Protein AF-A0A2V5IGQ5-F1 (afdb_monomer)

Radius of gyration: 16.19 Å; Cα contacts (8 Å, |Δi|>4): 217; chains: 1; bounding box: 36×34×42 Å

Secondary structure (DSSP, 8-state):
-----HHHHTTSEEEEEEEEEESS--HHHHHHHHH---SPPP---TTS-GGG-SEEEEEEEEE-SS-EEETTEEEEEEEEEEEESSHHHHGGGGSEEETTTTEEHHHHHHHHHHHHT-SEEEEEEEE--PPPP-

Solvent-accessible surface area (backbone atoms only — not comparable to full-atom values): 7919 Å² total; per-residue (Å²): 130,89,73,80,62,72,77,50,44,68,66,22,34,31,36,36,36,44,35,34,29,53,60,82,66,52,73,66,38,51,51,54,54,66,73,54,62,68,84,74,70,83,83,72,56,94,90,52,62,74,86,75,42,41,45,77,50,78,46,44,81,46,66,54,93,59,72,45,81,51,97,88,38,61,20,28,47,31,40,36,39,38,32,14,50,34,73,76,38,48,54,59,44,68,42,71,66,39,86,89,7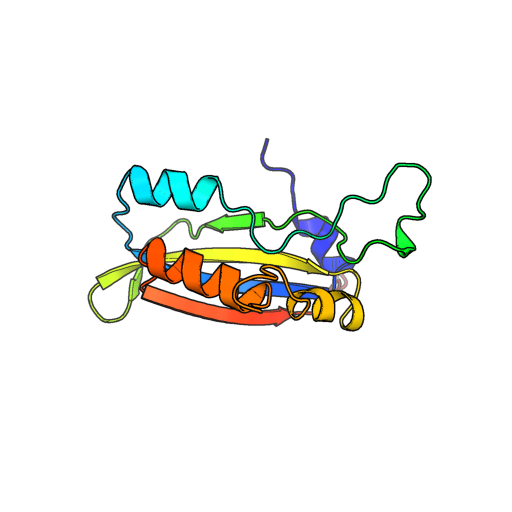9,64,34,24,37,54,53,55,50,48,52,53,38,52,76,54,50,43,77,46,71,50,76,50,78,47,77,54,74,87,76,82,85,129

Nearest PDB structures (foldseek):
  4fni-assembly1_B  TM=5.532E-01  e=3.830E-02  Staphylococcus aureus subsp. aureus N315
  2rfk-assembly1_A  TM=3.245E-01  e=6.097E-01  Pyrococcus furiosus
  7v9a-assembly1_C  TM=3.784E-01  e=2.086E+00  Homo sapiens
  8ab7-assembly1_B  TM=3.657E-01  e=7.137E+00  Yarrowia lipolytica
  5hxk-assembly2_C  TM=2.817E-01  e=5.248E+00  Thermus thermophilus HB8

Structure (mmCIF, N/CA/C/O backbone):
data_AF-A0A2V5IGQ5-F1
#
_entry.id   AF-A0A2V5IGQ5-F1
#
loop_
_atom_site.group_PDB
_atom_site.id
_atom_site.type_symbol
_atom_site.label_atom_id
_atom_site.label_alt_id
_atom_site.label_comp_id
_atom_site.label_asym_id
_atom_site.label_entity_id
_atom_site.label_seq_id
_atom_site.pdbx_PDB_ins_code
_atom_site.Cartn_x
_atom_site.Cartn_y
_atom_site.Cartn_z
_atom_site.occupancy
_atom_site.B_iso_or_equiv
_atom_site.auth_seq_id
_atom_site.auth_comp_id
_atom_site.auth_asym_id
_atom_site.auth_atom_id
_atom_site.pdbx_PDB_model_num
ATOM 1 N N . MET A 1 1 ? -13.289 10.252 -12.047 1.00 41.09 1 MET A N 1
ATOM 2 C CA . MET A 1 1 ? -13.456 9.013 -12.831 1.00 41.09 1 MET A CA 1
ATOM 3 C C . MET A 1 1 ? -12.468 8.014 -12.269 1.00 41.09 1 MET A C 1
ATOM 5 O O . MET A 1 1 ? -11.282 8.313 -12.313 1.00 41.09 1 MET A O 1
ATOM 9 N N . GLU A 1 2 ? -12.933 6.916 -11.672 1.00 54.72 2 GLU A N 1
ATOM 10 C CA . GLU A 1 2 ? -12.046 5.798 -11.325 1.00 54.72 2 GLU A CA 1
ATOM 11 C C . GLU A 1 2 ? -11.496 5.230 -12.631 1.00 54.72 2 GLU A C 1
ATOM 13 O O . GLU A 1 2 ? -12.221 4.671 -13.454 1.00 54.72 2 GLU A O 1
ATOM 18 N N . GLU A 1 3 ? -10.219 5.481 -12.881 1.00 64.62 3 GLU A N 1
ATOM 19 C CA . GLU A 1 3 ? -9.538 4.939 -14.041 1.00 64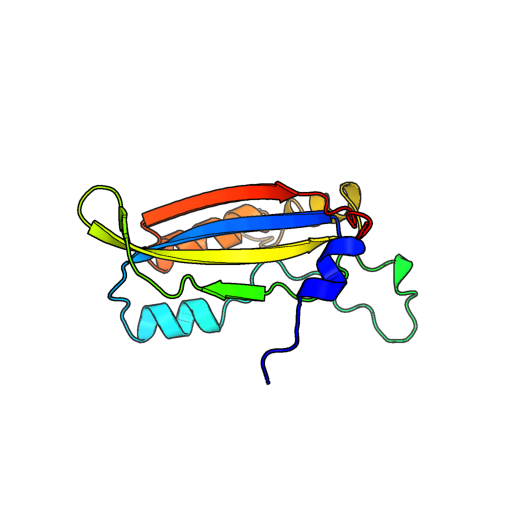.62 3 GLU A CA 1
ATOM 20 C C . GLU A 1 3 ? -9.363 3.436 -13.814 1.00 64.62 3 GLU A C 1
ATOM 22 O O . GLU A 1 3 ? -8.770 3.013 -12.823 1.00 64.62 3 GLU A O 1
ATOM 27 N N . ASN A 1 4 ? -9.921 2.620 -14.709 1.00 76.69 4 ASN A N 1
ATOM 28 C CA . ASN A 1 4 ? -9.866 1.168 -14.594 1.00 76.69 4 ASN A CA 1
ATOM 29 C C . ASN A 1 4 ? -8.399 0.699 -14.563 1.00 76.69 4 ASN A C 1
ATOM 31 O O . ASN A 1 4 ? -7.713 0.718 -15.585 1.00 76.69 4 ASN A O 1
ATOM 35 N N . TRP A 1 5 ? -7.926 0.275 -13.390 1.00 77.69 5 TRP A N 1
ATOM 36 C CA . TRP A 1 5 ? -6.549 -0.164 -13.149 1.00 77.69 5 TRP A CA 1
ATOM 37 C C . TRP A 1 5 ? -6.288 -1.604 -13.628 1.00 77.69 5 TRP A C 1
ATOM 39 O O . TRP A 1 5 ? -5.139 -2.007 -13.823 1.00 77.69 5 TRP A O 1
ATOM 49 N N . PHE A 1 6 ? -7.343 -2.380 -13.889 1.00 80.19 6 PHE A N 1
ATOM 50 C CA . PHE A 1 6 ? -7.262 -3.791 -14.273 1.00 80.19 6 PHE A CA 1
ATOM 51 C C . PHE A 1 6 ? -6.379 -4.081 -15.509 1.00 80.19 6 PHE A C 1
ATOM 53 O O . PHE A 1 6 ? -5.664 -5.086 -15.511 1.00 80.19 6 PHE A O 1
ATOM 60 N N . PRO A 1 7 ? -6.332 -3.236 -16.564 1.00 84.06 7 PRO A N 1
ATOM 61 C CA . PRO A 1 7 ? -5.444 -3.448 -17.708 1.00 84.06 7 PRO A CA 1
ATOM 62 C C . PRO A 1 7 ? -3.949 -3.473 -17.349 1.00 84.06 7 PRO A C 1
ATOM 64 O O . PRO A 1 7 ? -3.169 -4.115 -18.060 1.00 84.06 7 PRO A O 1
ATOM 67 N N . TYR A 1 8 ? -3.542 -2.818 -16.255 1.00 84.69 8 TYR A N 1
ATOM 68 C CA . TYR A 1 8 ? -2.142 -2.736 -15.825 1.00 84.69 8 TYR A CA 1
ATOM 69 C C . TYR A 1 8 ? -1.652 -4.015 -15.148 1.00 84.69 8 TYR A C 1
ATOM 71 O O . TYR A 1 8 ? -0.450 -4.288 -15.179 1.00 84.69 8 TYR A O 1
ATOM 79 N N . LEU A 1 9 ? -2.563 -4.842 -14.623 1.00 86.38 9 LEU A N 1
ATOM 80 C CA . LEU A 1 9 ? -2.234 -6.117 -13.980 1.00 86.38 9 LEU A CA 1
ATOM 81 C C . LEU A 1 9 ? -1.397 -7.028 -14.881 1.00 86.38 9 LEU A C 1
ATOM 83 O O . LEU A 1 9 ? -0.419 -7.618 -14.441 1.00 86.38 9 LEU A O 1
ATOM 87 N N . LYS A 1 10 ? -1.734 -7.097 -16.174 1.00 84.56 10 LYS A N 1
ATOM 88 C CA . LYS A 1 10 ? -1.054 -7.974 -17.147 1.00 84.56 10 LYS A CA 1
ATOM 89 C C . LYS A 1 10 ? 0.368 -7.539 -17.493 1.00 84.56 10 LYS A C 1
ATOM 91 O O . LYS A 1 10 ? 1.103 -8.304 -18.107 1.00 84.56 10 LYS A O 1
ATOM 96 N N . ARG A 1 11 ? 0.715 -6.284 -17.214 1.00 84.94 11 ARG A N 1
ATOM 97 C CA . ARG A 1 11 ? 1.977 -5.659 -17.636 1.00 84.94 11 ARG A CA 1
ATOM 98 C C . ARG A 1 11 ? 2.887 -5.326 -16.459 1.00 84.94 11 ARG A C 1
ATOM 100 O O . ARG A 1 11 ? 3.918 -4.701 -16.675 1.00 84.94 11 ARG A O 1
ATOM 107 N N . SER A 1 12 ? 2.487 -5.702 -15.247 1.00 89.75 12 SER A N 1
ATOM 108 C CA . SER A 1 12 ? 3.150 -5.278 -14.021 1.00 89.75 12 SER A CA 1
ATOM 109 C C . SER A 1 12 ? 3.444 -6.476 -13.132 1.00 89.75 12 SER A C 1
ATOM 111 O O . SER A 1 12 ? 2.663 -7.425 -13.054 1.00 89.75 12 SER A O 1
ATOM 113 N N . PHE A 1 13 ? 4.563 -6.401 -12.428 1.00 93.69 13 PHE A N 1
ATOM 114 C CA . PHE A 1 13 ? 4.793 -7.176 -11.224 1.00 93.69 13 PHE A CA 1
ATOM 115 C C . PHE A 1 13 ? 4.113 -6.434 -10.073 1.00 93.69 13 PHE A C 1
ATOM 117 O O . PHE A 1 13 ? 4.535 -5.342 -9.695 1.00 93.69 13 PHE A O 1
ATOM 124 N N . VAL A 1 14 ? 2.989 -6.963 -9.598 1.00 94.12 14 VAL A N 1
ATOM 125 C CA . VAL A 1 14 ? 2.112 -6.227 -8.685 1.00 94.12 14 VAL A CA 1
ATOM 126 C C . VAL A 1 14 ? 2.455 -6.589 -7.256 1.00 94.12 14 VAL A C 1
ATOM 128 O O . VAL A 1 14 ? 2.533 -7.766 -6.918 1.00 94.12 14 VAL A O 1
ATOM 131 N N . GLN A 1 15 ? 2.630 -5.575 -6.423 1.00 95.56 15 GLN A N 1
ATOM 132 C CA . GLN A 1 15 ? 2.688 -5.722 -4.977 1.00 95.56 15 GLN A CA 1
ATOM 133 C C . GLN A 1 15 ? 1.382 -5.193 -4.403 1.00 95.56 15 GLN A C 1
ATOM 135 O O . GLN A 1 15 ? 0.977 -4.081 -4.740 1.00 95.56 15 GLN A O 1
ATOM 140 N N . PHE A 1 16 ? 0.731 -5.965 -3.545 1.00 95.50 16 PHE A N 1
ATOM 141 C CA . PHE A 1 16 ? -0.369 -5.460 -2.737 1.00 95.50 16 PHE A CA 1
ATOM 142 C C . PHE A 1 16 ? 0.094 -5.314 -1.303 1.00 95.50 16 PHE A C 1
ATOM 144 O O . PHE A 1 16 ? 0.554 -6.286 -0.712 1.00 95.50 16 PHE A O 1
ATOM 151 N N . TYR A 1 17 ? -0.096 -4.127 -0.737 1.00 96.06 17 TYR A N 1
ATOM 152 C CA . TYR A 1 17 ? -0.152 -3.973 0.708 1.00 96.06 17 TYR A CA 1
ATOM 153 C C . TYR A 1 17 ? -1.599 -4.168 1.148 1.00 96.06 17 TYR A C 1
ATOM 155 O O . TYR A 1 17 ? -2.481 -3.385 0.791 1.00 96.06 17 TYR A O 1
ATOM 163 N N . TRP A 1 18 ? -1.843 -5.225 1.908 1.00 96.56 18 TRP A N 1
ATOM 164 C CA . TRP A 1 18 ? -3.104 -5.462 2.594 1.00 96.56 18 TRP A CA 1
ATOM 165 C C . TRP A 1 18 ? -3.068 -4.662 3.882 1.00 96.56 18 TRP A C 1
ATOM 167 O O . TRP A 1 18 ? -2.252 -4.961 4.747 1.00 96.56 18 TRP A O 1
ATOM 177 N N . VAL A 1 19 ? -3.913 -3.644 4.003 1.00 96.62 19 VAL A N 1
ATOM 178 C CA . VAL A 1 19 ? -3.939 -2.762 5.171 1.00 96.62 19 VAL A CA 1
ATOM 179 C C . VAL A 1 19 ? -5.311 -2.854 5.825 1.00 96.62 19 VAL A C 1
ATOM 181 O O . VAL A 1 19 ? -6.315 -2.473 5.224 1.00 96.62 19 VAL A O 1
ATOM 184 N N . TYR A 1 20 ? -5.350 -3.346 7.059 1.00 96.62 20 TYR A N 1
ATOM 185 C CA . TYR A 1 20 ? -6.551 -3.358 7.885 1.00 96.62 20 TYR A CA 1
ATOM 186 C C . TYR A 1 20 ? -6.610 -2.067 8.688 1.00 96.62 20 TYR A C 1
ATOM 188 O O . TYR A 1 20 ? -5.762 -1.811 9.544 1.00 96.62 20 TYR A O 1
ATOM 196 N N . LEU A 1 21 ? -7.615 -1.248 8.405 1.00 95.75 21 LEU A N 1
ATOM 197 C CA . LEU A 1 21 ? -7.855 0.016 9.092 1.00 95.75 21 LEU A CA 1
ATOM 198 C C . LEU A 1 21 ? -9.112 -0.101 9.958 1.00 95.75 21 LEU A C 1
ATOM 200 O O . LEU A 1 21 ? -10.018 -0.852 9.594 1.00 95.75 21 LEU A O 1
ATOM 204 N N . PRO A 1 22 ? -9.210 0.630 11.080 1.00 95.44 22 PRO A N 1
ATOM 205 C CA . PRO A 1 22 ? -10.457 0.730 11.829 1.00 95.44 22 PRO A CA 1
ATOM 206 C C . PRO A 1 22 ? -11.594 1.192 10.910 1.00 95.44 22 PRO A C 1
ATOM 208 O O . PRO A 1 22 ? -11.404 2.108 10.114 1.00 95.44 22 PRO A O 1
ATOM 211 N N . ALA A 1 23 ? -12.779 0.586 11.012 1.00 93.25 23 ALA A N 1
ATOM 212 C CA . ALA A 1 23 ? -13.918 0.982 10.178 1.00 93.25 23 ALA A CA 1
ATOM 213 C C . ALA A 1 23 ? -14.360 2.433 10.444 1.00 93.25 23 ALA A C 1
ATOM 215 O O . ALA A 1 23 ? -14.745 3.150 9.522 1.00 93.25 23 ALA A O 1
ATOM 216 N N . ALA A 1 24 ? -14.257 2.871 11.700 1.00 92.06 24 ALA A N 1
ATOM 217 C CA . ALA A 1 24 ? -14.485 4.247 12.114 1.00 92.06 24 ALA A CA 1
ATOM 218 C C . ALA A 1 24 ? -13.150 5.008 12.177 1.00 92.06 24 ALA A C 1
ATOM 220 O O . ALA A 1 24 ? -12.510 5.071 13.228 1.00 92.06 24 ALA A O 1
ATOM 221 N N . MET A 1 25 ? -12.722 5.578 11.050 1.00 92.38 25 MET A N 1
ATOM 222 C CA . MET A 1 25 ? -11.585 6.501 11.010 1.00 92.38 25 MET A CA 1
ATOM 223 C C . MET A 1 25 ? -12.035 7.928 11.337 1.00 92.38 25 MET A C 1
ATOM 225 O O . MET A 1 25 ? -13.135 8.355 10.994 1.00 92.38 25 MET A O 1
ATOM 229 N N . THR A 1 26 ? -11.167 8.697 11.988 1.00 94.06 26 THR A N 1
ATOM 230 C CA . THR A 1 26 ? -11.363 10.142 12.150 1.00 94.06 26 THR A CA 1
ATOM 231 C C . THR A 1 26 ? -11.025 10.879 10.851 1.00 94.06 26 THR A C 1
ATOM 233 O O . THR A 1 26 ? -10.196 10.425 10.059 1.00 94.06 26 THR A O 1
ATOM 236 N N . LEU A 1 27 ? -11.594 12.074 10.660 1.00 93.38 27 LEU A N 1
ATOM 237 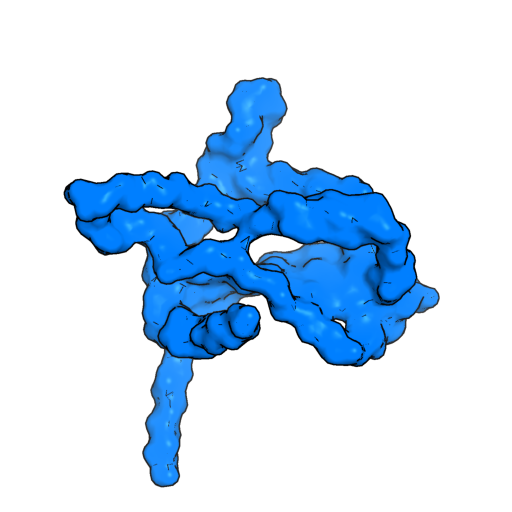C CA . LEU A 1 27 ? -11.306 12.924 9.495 1.00 93.38 27 LEU A CA 1
ATOM 238 C C . LEU A 1 27 ? -9.804 13.222 9.334 1.00 93.38 27 LEU A C 1
ATOM 240 O O . LEU A 1 27 ? -9.294 13.341 8.218 1.00 93.38 27 LEU A O 1
ATOM 244 N N . GLU A 1 28 ? -9.080 13.345 10.448 1.00 91.81 28 GLU A N 1
ATOM 245 C CA . GLU A 1 28 ? -7.636 13.561 10.427 1.00 91.81 28 GLU A CA 1
ATOM 246 C C . GLU A 1 28 ? -6.897 12.343 9.859 1.00 91.81 28 GLU A C 1
ATOM 248 O O . GLU A 1 28 ? -6.041 12.500 8.984 1.00 91.81 28 GLU A O 1
ATOM 253 N N . GLN A 1 29 ? -7.262 11.135 10.300 1.00 93.00 29 GLN A N 1
ATOM 254 C CA . GLN A 1 29 ? -6.687 9.890 9.791 1.00 93.00 29 GLN A CA 1
ATOM 255 C C . GLN A 1 29 ? -6.988 9.710 8.299 1.00 93.00 29 GLN A C 1
ATOM 257 O O . GLN A 1 29 ? -6.077 9.414 7.526 1.00 93.00 29 GLN A O 1
ATOM 262 N N . GLU A 1 30 ? -8.227 9.962 7.865 1.00 91.25 30 GLU A N 1
ATOM 263 C CA . GLU A 1 30 ? -8.609 9.903 6.448 1.00 91.25 30 GLU A CA 1
ATOM 264 C C . GLU A 1 30 ? -7.820 10.904 5.599 1.00 91.25 30 GLU A C 1
ATOM 266 O O . GLU A 1 30 ? -7.318 10.573 4.523 1.00 91.25 30 GLU A O 1
ATOM 271 N N . THR A 1 31 ? -7.654 12.131 6.099 1.00 91.50 31 THR A N 1
ATOM 272 C CA . THR A 1 31 ? -6.908 13.184 5.404 1.00 91.50 31 THR A CA 1
ATOM 273 C C . THR A 1 31 ? -5.429 12.827 5.275 1.00 91.50 31 THR A C 1
ATOM 275 O O . THR A 1 31 ? -4.842 12.998 4.203 1.00 91.50 31 THR A O 1
ATOM 278 N N . ARG A 1 32 ? -4.809 12.325 6.350 1.00 89.88 32 ARG A N 1
ATOM 279 C CA . ARG A 1 32 ? -3.411 11.868 6.335 1.00 89.88 32 ARG A CA 1
ATOM 280 C C . ARG A 1 32 ? -3.233 10.697 5.377 1.00 89.88 32 ARG A C 1
ATOM 282 O O . ARG A 1 32 ? -2.349 10.750 4.521 1.00 89.88 32 ARG A O 1
ATOM 289 N N . LEU A 1 33 ? -4.121 9.703 5.454 1.00 90.81 33 LEU A N 1
ATOM 290 C CA . LEU A 1 33 ? -4.113 8.569 4.542 1.00 90.81 33 LEU A CA 1
ATOM 291 C C . LEU A 1 33 ? -4.240 9.045 3.100 1.00 90.81 33 LEU A C 1
ATOM 293 O O . LEU A 1 33 ? -3.444 8.630 2.271 1.00 90.81 33 LEU A O 1
ATOM 297 N N . SER A 1 34 ? -5.180 9.939 2.790 1.00 88.44 34 SER A N 1
ATOM 298 C CA . SER A 1 34 ? -5.400 10.478 1.442 1.00 88.44 34 SER A CA 1
ATOM 299 C C . SER A 1 34 ? -4.155 11.161 0.860 1.00 88.44 34 SER A C 1
ATOM 301 O O . SER A 1 34 ? -3.788 10.888 -0.285 1.00 88.44 34 SER A O 1
ATOM 303 N N . LYS A 1 35 ? -3.449 11.968 1.666 1.00 88.94 35 LYS A N 1
ATOM 304 C CA . LYS A 1 35 ? -2.212 12.664 1.263 1.00 88.94 35 LYS A CA 1
ATOM 305 C C . LYS A 1 35 ? -1.052 11.714 0.967 1.00 88.94 35 LYS A C 1
ATOM 307 O O . LYS A 1 35 ? -0.209 12.023 0.123 1.00 88.94 35 LYS A O 1
ATOM 312 N N . PHE A 1 36 ? -0.984 10.571 1.647 1.00 88.88 36 PHE A N 1
ATOM 313 C CA . PHE A 1 36 ? 0.063 9.591 1.393 1.00 88.88 36 PHE A CA 1
ATOM 314 C C . PHE A 1 36 ? -0.305 8.727 0.185 1.00 88.88 36 PHE A C 1
ATOM 316 O O . PHE A 1 36 ? -1.310 8.022 0.180 1.00 88.88 36 PHE A O 1
ATOM 323 N N . HIS A 1 37 ? 0.513 8.764 -0.864 1.00 86.69 37 HIS A N 1
ATOM 324 C CA . HIS A 1 37 ? 0.265 8.019 -2.104 1.00 86.69 37 HIS A CA 1
ATOM 325 C C . HIS A 1 37 ? 1.094 6.730 -2.218 1.00 86.69 37 HIS A C 1
ATOM 327 O O . HIS A 1 37 ? 1.161 6.138 -3.295 1.00 86.69 37 HIS A O 1
ATOM 333 N N . GLY A 1 38 ? 1.704 6.297 -1.114 1.00 90.12 38 GLY A N 1
ATOM 334 C CA . GLY A 1 38 ? 2.538 5.107 -1.057 1.00 90.12 38 GLY A CA 1
ATOM 335 C C . GLY A 1 38 ? 3.899 5.340 -1.705 1.00 90.12 38 GLY A C 1
ATOM 336 O O .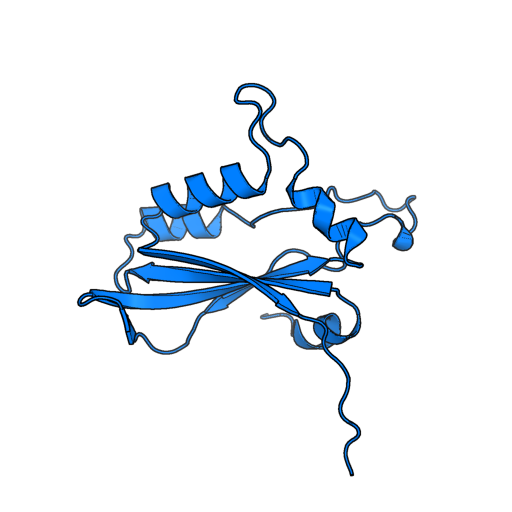 GLY A 1 38 ? 4.294 6.468 -2.003 1.00 90.12 38 GLY A O 1
ATOM 337 N N . ILE A 1 39 ? 4.615 4.245 -1.944 1.00 91.50 39 ILE A N 1
ATOM 338 C CA . ILE A 1 39 ? 5.937 4.263 -2.571 1.00 91.50 39 ILE A CA 1
ATOM 339 C C . ILE A 1 39 ? 5.841 4.726 -4.032 1.00 91.50 39 ILE A C 1
ATOM 341 O O . ILE A 1 39 ? 5.442 3.973 -4.922 1.00 91.50 39 ILE A O 1
ATOM 345 N N . LYS A 1 40 ? 6.227 5.980 -4.284 1.00 86.38 40 LYS A N 1
ATOM 346 C CA . LYS A 1 40 ? 6.296 6.568 -5.627 1.00 86.38 40 LYS A CA 1
ATOM 347 C C . LYS A 1 40 ? 7.706 6.477 -6.194 1.00 86.38 40 LYS A C 1
ATOM 349 O O . LYS A 1 40 ? 8.686 6.824 -5.537 1.00 86.38 40 LYS A O 1
ATOM 354 N N . THR A 1 41 ? 7.797 6.068 -7.454 1.00 84.75 41 THR A N 1
ATOM 355 C CA . THR A 1 41 ? 9.028 6.182 -8.241 1.00 84.75 41 THR A CA 1
ATOM 356 C C . THR A 1 41 ? 9.107 7.586 -8.849 1.00 84.75 41 THR A C 1
ATOM 358 O O . THR A 1 41 ? 8.059 8.129 -9.208 1.00 84.75 41 THR A O 1
ATOM 361 N N . PRO A 1 42 ? 10.302 8.180 -9.009 1.00 79.75 42 PRO A N 1
ATOM 362 C CA . PRO A 1 42 ? 10.451 9.480 -9.652 1.00 79.75 42 PRO A CA 1
ATOM 363 C C . PRO A 1 42 ? 9.800 9.492 -11.036 1.00 79.75 42 PRO A C 1
ATOM 365 O O . PRO A 1 42 ? 9.975 8.552 -11.815 1.00 79.75 42 PRO A O 1
ATOM 368 N N . ALA A 1 43 ? 9.062 10.558 -11.344 1.00 71.06 43 ALA A N 1
ATOM 369 C CA . ALA A 1 43 ? 8.600 10.794 -12.702 1.00 71.06 43 ALA A CA 1
ATOM 370 C C . ALA A 1 43 ? 9.823 11.136 -13.556 1.00 71.06 43 ALA A C 1
ATOM 372 O O . ALA A 1 43 ? 10.463 12.169 -13.359 1.00 71.06 43 ALA A O 1
ATOM 373 N N . LEU A 1 44 ? 10.173 10.248 -14.481 1.00 75.25 44 LEU A N 1
ATOM 374 C CA . LEU A 1 44 ? 11.199 10.552 -15.464 1.00 75.25 44 LEU A CA 1
ATOM 375 C C . LEU A 1 44 ? 10.584 11.490 -16.508 1.00 75.25 44 LEU A C 1
ATOM 377 O O . LEU A 1 44 ? 9.478 11.246 -16.990 1.00 75.25 44 LEU A O 1
ATOM 381 N N . GLY A 1 45 ? 11.274 12.592 -16.810 1.00 71.38 45 GLY A N 1
ATOM 382 C CA . GLY A 1 45 ? 10.790 13.595 -17.759 1.00 71.38 45 GLY A CA 1
ATOM 383 C C . GLY A 1 45 ? 10.538 13.017 -19.161 1.00 71.38 45 GLY A C 1
ATOM 384 O O . GLY A 1 45 ? 10.979 11.909 -19.462 1.00 71.38 45 GLY A O 1
ATOM 385 N N . PRO A 1 46 ? 9.888 13.774 -20.061 1.00 72.56 46 PRO A N 1
ATOM 386 C CA . PRO A 1 46 ? 9.458 13.281 -21.377 1.00 72.56 46 PRO A CA 1
ATOM 387 C C . PRO A 1 46 ? 10.601 12.744 -22.258 1.00 72.56 46 PRO A C 1
ATOM 389 O O . PRO A 1 46 ? 10.364 11.935 -23.149 1.00 72.56 46 PRO A O 1
ATOM 392 N N . SER A 1 47 ? 11.844 13.155 -21.994 1.00 78.75 47 SER A N 1
ATOM 393 C CA . SER A 1 47 ? 13.045 12.698 -22.704 1.00 78.75 47 SER A CA 1
ATOM 394 C C . SER A 1 47 ? 13.540 11.310 -22.276 1.00 78.75 47 SER A C 1
ATOM 396 O O . SER A 1 47 ? 14.461 10.772 -22.891 1.00 78.75 47 SER A O 1
ATOM 398 N N . TYR A 1 48 ? 12.973 10.726 -21.218 1.00 75.69 48 TYR A N 1
ATOM 399 C CA . TYR A 1 48 ? 13.397 9.436 -20.692 1.00 75.69 48 TYR A CA 1
ATOM 400 C C . TYR A 1 48 ? 12.530 8.300 -21.244 1.00 75.69 48 TYR A C 1
ATOM 402 O O . TYR A 1 48 ? 11.302 8.351 -21.163 1.00 75.69 48 TYR A O 1
ATOM 410 N N . PRO A 1 49 ? 13.141 7.222 -21.766 1.00 76.31 49 PRO A N 1
ATOM 411 C CA . PRO A 1 49 ? 12.388 6.066 -22.228 1.00 76.31 49 PRO A CA 1
ATOM 412 C C . PRO A 1 49 ? 11.549 5.449 -21.102 1.00 76.31 49 PRO A C 1
ATOM 414 O O . PRO A 1 49 ? 12.084 5.161 -20.034 1.00 76.31 49 PRO A O 1
ATOM 417 N N . ALA A 1 50 ? 10.281 5.115 -21.372 1.00 70.62 50 ALA A N 1
ATOM 418 C CA . ALA A 1 50 ? 9.390 4.461 -20.401 1.00 70.62 50 ALA A CA 1
ATOM 419 C C . ALA A 1 50 ? 9.986 3.171 -19.801 1.00 70.62 50 ALA A C 1
ATOM 421 O O . ALA A 1 50 ? 9.746 2.850 -18.641 1.00 70.62 50 ALA A O 1
ATOM 422 N N . ARG A 1 51 ? 10.844 2.469 -20.559 1.00 73.25 51 ARG A N 1
ATOM 423 C CA . ARG A 1 51 ? 11.607 1.303 -20.079 1.00 73.25 51 ARG A CA 1
ATOM 424 C C . ARG A 1 51 ? 12.527 1.602 -18.895 1.00 73.25 51 ARG A C 1
ATOM 426 O O . ARG A 1 51 ? 12.927 0.659 -18.235 1.00 73.25 51 ARG A O 1
ATOM 433 N N . GLN A 1 52 ? 12.903 2.854 -18.645 1.00 79.00 52 GLN A N 1
ATOM 434 C CA . GLN A 1 52 ? 13.718 3.239 -17.490 1.00 79.00 52 GLN A CA 1
ATOM 435 C C . GLN A 1 52 ? 12.873 3.487 -16.236 1.00 79.00 52 GLN A C 1
ATOM 437 O O . GLN A 1 52 ? 13.425 3.537 -15.142 1.00 79.00 52 GLN A O 1
ATOM 442 N N . SER A 1 53 ? 11.546 3.583 -16.369 1.00 84.31 53 SER A N 1
ATOM 443 C CA . SER A 1 53 ? 10.659 3.671 -15.212 1.00 84.31 53 SER A CA 1
ATOM 444 C C . SER A 1 53 ? 10.694 2.376 -14.406 1.00 84.31 53 SER A C 1
ATOM 446 O O . SER A 1 53 ? 10.718 1.274 -14.962 1.00 84.31 53 SER A O 1
ATOM 448 N N . HIS A 1 54 ? 10.671 2.517 -13.083 1.00 89.12 54 HIS A N 1
ATOM 449 C CA . HIS A 1 54 ? 10.537 1.389 -12.163 1.00 89.12 54 HIS A CA 1
ATOM 450 C C . HIS A 1 54 ? 9.066 0.988 -11.961 1.00 89.12 54 HIS A C 1
ATOM 452 O O . HIS A 1 54 ? 8.785 -0.160 -11.618 1.00 89.12 54 HIS A O 1
ATOM 458 N N . SER A 1 55 ? 8.127 1.905 -12.216 1.00 89.62 55 SER A N 1
ATOM 459 C CA . SER A 1 55 ? 6.687 1.656 -12.125 1.00 89.62 55 SER A CA 1
ATOM 460 C C . SER A 1 55 ? 5.989 1.806 -13.476 1.00 89.62 55 SER A C 1
ATOM 462 O O . SER A 1 55 ? 6.437 2.542 -14.360 1.00 89.62 55 SER A O 1
ATOM 464 N N . THR A 1 56 ? 4.877 1.100 -13.647 1.00 87.38 56 THR A N 1
ATOM 465 C CA . THR A 1 56 ? 3.997 1.225 -14.822 1.00 87.38 56 THR A CA 1
ATOM 466 C C . THR A 1 56 ? 2.832 2.184 -14.571 1.00 87.38 56 THR A C 1
ATOM 468 O O . THR A 1 56 ? 2.187 2.628 -15.523 1.00 87.38 56 THR A O 1
ATOM 471 N N . ARG A 1 57 ? 2.563 2.499 -13.297 1.00 87.75 57 ARG A N 1
ATOM 472 C CA . ARG A 1 57 ?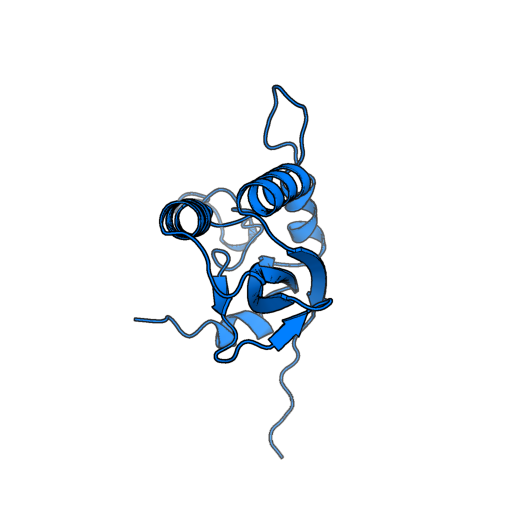 1.481 3.363 -12.816 1.00 87.75 57 ARG A CA 1
ATOM 473 C C . ARG A 1 57 ? 1.802 3.858 -11.403 1.00 87.75 57 ARG A C 1
ATOM 475 O O . ARG A 1 57 ? 2.551 3.218 -10.666 1.00 87.75 57 ARG A O 1
ATOM 482 N N . THR A 1 58 ? 1.182 4.966 -11.005 1.00 88.62 58 THR A N 1
ATOM 483 C CA . THR A 1 58 ? 1.096 5.354 -9.594 1.00 88.62 58 THR A CA 1
ATOM 484 C C . THR A 1 58 ? 0.362 4.297 -8.761 1.00 88.62 58 THR A C 1
ATOM 486 O O . THR A 1 58 ? -0.546 3.647 -9.286 1.00 88.62 58 THR A O 1
ATOM 489 N N . PRO A 1 59 ? 0.694 4.156 -7.467 1.00 92.06 59 PRO A N 1
ATOM 490 C CA . PRO A 1 59 ? -0.030 3.249 -6.589 1.00 92.06 59 PRO A CA 1
ATOM 491 C C . PRO A 1 59 ? -1.511 3.611 -6.470 1.00 92.06 59 PRO A C 1
ATOM 493 O O . PRO A 1 59 ? -1.861 4.794 -6.518 1.00 92.06 59 PRO A O 1
ATOM 496 N N . ASP A 1 60 ? -2.355 2.603 -6.277 1.00 91.81 60 ASP A N 1
ATOM 497 C CA . ASP A 1 60 ? -3.810 2.756 -6.206 1.00 91.81 60 ASP A CA 1
ATOM 498 C C . ASP A 1 60 ? -4.377 2.154 -4.917 1.00 91.81 60 ASP A C 1
ATOM 500 O O . ASP A 1 60 ? -3.894 1.121 -4.454 1.00 91.81 60 ASP A O 1
ATOM 504 N N . LYS A 1 61 ? -5.385 2.800 -4.328 1.00 92.75 61 LYS A N 1
ATOM 505 C CA . LYS A 1 61 ? -6.020 2.361 -3.076 1.00 92.75 61 LYS A CA 1
ATOM 506 C C . LYS A 1 61 ? -7.396 1.804 -3.382 1.00 92.75 61 LYS A C 1
ATOM 508 O O . LYS A 1 61 ? -8.313 2.547 -3.717 1.00 92.75 61 LYS A O 1
ATOM 513 N N . ILE A 1 62 ? -7.540 0.500 -3.219 1.00 91.69 62 ILE A N 1
ATOM 514 C CA . ILE A 1 62 ? -8.765 -0.228 -3.513 1.00 91.69 62 ILE A CA 1
ATOM 515 C C . ILE A 1 62 ? -9.388 -0.634 -2.184 1.00 91.69 62 ILE A C 1
ATOM 517 O O . ILE A 1 62 ? -8.828 -1.430 -1.434 1.00 91.69 62 ILE A O 1
ATOM 521 N N . TRP A 1 63 ? -10.550 -0.077 -1.881 1.00 93.50 63 TRP A N 1
ATOM 522 C CA . TRP A 1 63 ? -11.240 -0.337 -0.625 1.00 93.50 63 TRP A CA 1
ATOM 523 C C . TRP A 1 63 ? -12.205 -1.505 -0.756 1.00 93.50 63 TRP A C 1
ATOM 525 O O . TRP A 1 63 ? -12.984 -1.569 -1.708 1.00 93.50 63 TRP A O 1
ATOM 535 N N . ALA A 1 64 ? -12.222 -2.382 0.245 1.00 93.69 64 ALA A N 1
ATOM 536 C CA . ALA A 1 64 ? -13.319 -3.322 0.403 1.00 93.69 64 ALA A CA 1
ATOM 537 C C . ALA A 1 64 ? -14.633 -2.549 0.589 1.00 93.69 64 ALA A C 1
ATOM 539 O O . ALA A 1 64 ? -14.684 -1.525 1.279 1.00 93.69 64 ALA A O 1
ATOM 540 N N . THR A 1 65 ? -15.711 -3.007 -0.044 1.00 92.06 65 THR A N 1
ATOM 541 C CA . THR A 1 65 ? -17.032 -2.372 0.095 1.00 92.06 65 THR A CA 1
ATOM 542 C C . THR A 1 65 ? -17.625 -2.603 1.482 1.00 92.06 65 THR A C 1
ATOM 544 O O . THR A 1 65 ? -18.325 -1.737 1.995 1.00 92.06 65 THR A O 1
ATOM 547 N N . GLN A 1 66 ? -17.333 -3.755 2.083 1.00 93.75 66 GLN A N 1
ATOM 548 C CA . GLN A 1 66 ? -17.850 -4.170 3.383 1.00 93.75 66 GLN A CA 1
ATOM 549 C C . GLN A 1 66 ? -16.756 -4.099 4.448 1.00 93.75 66 GLN A C 1
ATOM 551 O O . GLN A 1 66 ? -15.565 -4.189 4.139 1.00 93.75 66 GLN A O 1
ATOM 556 N N . THR A 1 67 ? -17.184 -3.918 5.691 1.00 96.06 67 THR A N 1
ATOM 557 C CA . THR A 1 67 ? -16.353 -4.075 6.883 1.00 96.06 67 THR A CA 1
ATOM 558 C C . THR A 1 67 ? -16.367 -5.532 7.337 1.00 96.06 67 THR A C 1
ATOM 560 O O . THR A 1 67 ? -17.252 -6.310 6.975 1.00 96.06 67 THR A O 1
ATOM 563 N N . GLU A 1 68 ? -15.373 -5.914 8.129 1.00 94.56 68 GLU A N 1
ATOM 564 C CA . GLU A 1 68 ? -15.269 -7.240 8.728 1.00 94.56 68 GLU A CA 1
ATOM 565 C C . GLU A 1 68 ? -14.783 -7.153 10.177 1.00 94.56 68 GLU A C 1
ATOM 567 O O . GLU A 1 68 ? -14.202 -6.153 10.603 1.00 94.56 68 GLU A O 1
ATOM 572 N N . SER A 1 69 ? -15.028 -8.204 10.961 1.00 94.88 69 SER A N 1
ATOM 573 C CA . SER A 1 69 ? -14.483 -8.290 12.315 1.00 94.88 69 SER A CA 1
ATOM 574 C C . SER A 1 69 ? -13.031 -8.757 12.253 1.00 94.88 69 SER A C 1
ATOM 576 O O . SER A 1 69 ? -12.755 -9.900 11.891 1.00 94.88 69 SER A O 1
ATOM 578 N N . TRP A 1 70 ? -12.103 -7.888 12.644 1.00 92.44 70 TRP A N 1
ATOM 579 C CA . TRP A 1 70 ? -10.680 -8.186 12.740 1.00 92.44 70 TRP A CA 1
ATOM 580 C C . TRP A 1 70 ? -10.235 -8.131 14.199 1.00 92.44 70 TRP A C 1
ATOM 582 O O . TRP A 1 70 ? -10.261 -7.077 14.831 1.00 92.44 70 TRP A O 1
ATOM 592 N N . ARG A 1 71 ? -9.847 -9.283 14.762 1.00 91.12 71 ARG A N 1
ATOM 593 C CA . ARG A 1 71 ? -9.356 -9.409 16.152 1.00 91.12 71 ARG A CA 1
ATOM 594 C C . ARG A 1 71 ? -10.277 -8.757 17.205 1.00 91.12 71 ARG A C 1
ATOM 596 O O . ARG A 1 71 ? -9.805 -8.202 18.193 1.00 91.12 71 ARG A O 1
ATOM 603 N N . GLY A 1 72 ? -11.593 -8.835 16.999 1.00 91.19 72 GLY A N 1
ATOM 604 C CA . GLY A 1 72 ? -12.597 -8.280 17.916 1.00 91.19 72 GLY A CA 1
ATOM 605 C C . GLY A 1 72 ? -12.920 -6.796 17.709 1.00 91.19 72 GLY A C 1
ATOM 606 O O . GLY A 1 72 ? -13.691 -6.242 18.487 1.00 91.19 72 GLY A O 1
ATOM 607 N N . GLN A 1 73 ? -12.377 -6.157 16.671 1.00 93.69 73 GLN A N 1
ATOM 608 C CA . GLN A 1 73 ? -12.717 -4.792 16.263 1.00 93.69 73 GLN A CA 1
ATOM 609 C C . GLN A 1 73 ? -13.315 -4.787 14.856 1.00 93.69 73 GLN A C 1
ATOM 611 O O . GLN A 1 73 ? -13.021 -5.663 14.047 1.00 93.69 73 GLN A O 1
ATOM 616 N N . GLU A 1 74 ? -14.172 -3.814 14.558 1.00 96.38 74 GLU A N 1
ATOM 617 C CA . GLU A 1 74 ? -14.672 -3.625 13.197 1.00 96.38 74 GLU A CA 1
ATOM 618 C C . GLU A 1 74 ? -13.603 -2.926 12.351 1.00 96.38 74 GLU A C 1
ATOM 620 O O . GLU A 1 74 ? -13.151 -1.822 12.670 1.00 96.38 74 GLU A O 1
ATOM 625 N N . ALA A 1 75 ? -13.191 -3.582 11.273 1.00 96.88 75 ALA A N 1
ATOM 626 C CA . ALA A 1 75 ? -12.130 -3.131 10.394 1.00 96.88 75 ALA A CA 1
ATOM 627 C C . ALA A 1 75 ? -12.598 -3.089 8.942 1.00 96.88 75 ALA A C 1
ATOM 629 O O . ALA A 1 75 ? -13.561 -3.744 8.541 1.00 96.88 75 ALA A O 1
ATOM 630 N N . ARG A 1 76 ? -11.882 -2.317 8.134 1.00 96.81 76 ARG A N 1
ATOM 631 C CA . ARG A 1 76 ? -12.054 -2.250 6.691 1.00 9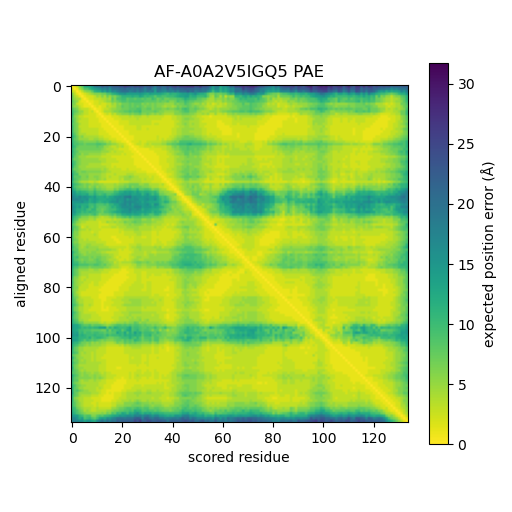6.81 76 ARG A CA 1
ATOM 632 C C . ARG A 1 76 ? -10.717 -2.502 6.015 1.00 96.81 76 ARG A C 1
ATOM 634 O O . ARG A 1 76 ? -9.728 -1.830 6.307 1.00 96.81 76 ARG A O 1
ATOM 641 N N . LEU A 1 77 ? -10.707 -3.454 5.088 1.00 96.38 77 LEU A N 1
ATOM 642 C CA . LEU A 1 77 ? -9.539 -3.748 4.272 1.00 96.38 77 LEU A CA 1
ATOM 643 C C . LEU A 1 77 ? -9.368 -2.695 3.166 1.00 96.38 77 LEU A C 1
ATOM 645 O O . LEU A 1 77 ? -10.296 -2.397 2.408 1.00 96.38 77 LEU A O 1
ATOM 649 N N . MET A 1 78 ? -8.145 -2.193 3.035 1.00 95.81 78 MET A N 1
ATOM 650 C CA . MET A 1 78 ? -7.658 -1.469 1.868 1.00 95.81 78 MET A CA 1
ATOM 651 C C . MET A 1 78 ? -6.541 -2.284 1.213 1.00 95.81 78 MET A C 1
ATOM 653 O O . MET A 1 78 ? -5.519 -2.572 1.834 1.00 95.81 78 MET A O 1
ATOM 657 N N . LEU A 1 79 ? -6.714 -2.615 -0.063 1.00 94.50 79 LEU A N 1
ATOM 658 C CA . LEU A 1 79 ? -5.646 -3.110 -0.918 1.00 94.50 79 LEU A CA 1
ATOM 659 C C . LEU A 1 79 ? -4.925 -1.926 -1.550 1.00 94.50 79 LEU A C 1
ATOM 661 O O . LEU A 1 79 ? -5.485 -1.220 -2.389 1.00 94.50 79 LEU A O 1
ATOM 665 N N . TRP A 1 80 ? -3.670 -1.719 -1.174 1.00 94.69 80 TRP A N 1
ATOM 666 C CA . TRP A 1 80 ? -2.813 -0.741 -1.827 1.00 94.69 80 TRP A CA 1
ATOM 667 C C . TRP A 1 80 ? -1.981 -1.418 -2.910 1.00 94.69 80 TRP A C 1
ATOM 669 O O . TRP A 1 80 ? -1.032 -2.141 -2.616 1.00 94.69 80 TRP A O 1
ATOM 679 N N . ALA A 1 81 ? -2.353 -1.202 -4.166 1.00 94.06 81 ALA A N 1
ATOM 680 C CA . ALA A 1 81 ? -1.691 -1.791 -5.317 1.00 94.06 81 ALA A CA 1
ATOM 681 C C . ALA A 1 81 ? -0.507 -0.932 -5.773 1.00 94.06 81 ALA A C 1
ATOM 683 O O . ALA A 1 81 ? -0.693 0.219 -6.172 1.00 94.06 81 ALA A O 1
ATOM 684 N N . HIS A 1 82 ? 0.693 -1.505 -5.796 1.00 94.19 82 HIS A N 1
ATOM 685 C CA . HIS A 1 82 ? 1.888 -0.929 -6.412 1.00 94.19 82 HIS A CA 1
ATOM 686 C C . HIS A 1 82 ? 2.230 -1.702 -7.681 1.00 94.19 82 HIS A C 1
ATOM 688 O O . HIS A 1 82 ? 2.298 -2.932 -7.692 1.00 94.19 82 HIS A O 1
ATOM 694 N N . PHE A 1 83 ? 2.449 -0.966 -8.768 1.00 93.06 83 PHE A N 1
ATOM 695 C CA . PHE A 1 83 ? 2.622 -1.538 -10.098 1.00 93.06 83 PHE A CA 1
ATOM 696 C C . PHE A 1 83 ? 4.072 -1.397 -10.549 1.00 93.06 83 PHE A C 1
ATOM 698 O O . PHE A 1 83 ? 4.456 -0.395 -11.159 1.00 93.06 83 PHE A O 1
ATOM 705 N N . TRP A 1 84 ? 4.884 -2.405 -10.246 1.00 93.62 84 TRP A N 1
ATOM 706 C CA . TRP A 1 84 ? 6.282 -2.445 -10.658 1.00 93.62 84 TRP A CA 1
ATOM 707 C C . TRP A 1 84 ? 6.401 -2.951 -12.090 1.00 93.62 84 TRP A C 1
ATOM 709 O O . TRP A 1 84 ? 5.608 -3.777 -12.545 1.00 93.62 84 TRP A O 1
ATOM 719 N N . ARG A 1 85 ? 7.413 -2.475 -12.818 1.00 91.00 85 ARG A N 1
ATOM 720 C CA . ARG A 1 85 ? 7.701 -2.974 -14.172 1.00 91.00 85 ARG A CA 1
ATOM 721 C C . ARG A 1 85 ? 8.032 -4.468 -14.156 1.00 91.00 85 ARG A C 1
ATOM 723 O O . ARG A 1 85 ? 7.558 -5.223 -14.996 1.00 91.00 85 ARG A O 1
ATOM 730 N N . ASP A 1 86 ? 8.857 -4.870 -13.200 1.00 91.56 86 ASP A N 1
ATOM 731 C CA . ASP A 1 86 ? 9.328 -6.229 -12.980 1.00 91.56 86 ASP A CA 1
ATOM 732 C C . ASP A 1 86 ? 9.782 -6.378 -11.518 1.00 91.56 86 ASP A C 1
ATOM 734 O O . ASP A 1 86 ? 9.723 -5.430 -10.733 1.00 91.56 86 ASP A O 1
ATOM 738 N N . GLU A 1 87 ? 10.219 -7.578 -11.151 1.00 93.12 87 GLU A N 1
ATOM 739 C CA . GLU A 1 87 ? 10.688 -7.898 -9.800 1.00 93.12 87 GLU A CA 1
ATOM 740 C C . GLU A 1 87 ? 11.899 -7.063 -9.379 1.00 93.12 87 GLU A C 1
ATOM 742 O O . GLU A 1 87 ? 11.905 -6.509 -8.286 1.00 93.12 87 GLU A O 1
ATOM 747 N N . LYS A 1 88 ? 12.866 -6.860 -10.280 1.00 92.12 88 LYS A N 1
ATOM 748 C CA . LYS A 1 88 ? 14.061 -6.053 -10.002 1.00 92.12 88 LYS A CA 1
ATOM 749 C C . LYS A 1 88 ? 13.715 -4.580 -9.787 1.00 92.12 88 LYS A C 1
ATOM 751 O O . LYS A 1 88 ? 14.315 -3.902 -8.962 1.00 92.12 88 LYS A O 1
ATOM 756 N N . ALA A 1 89 ? 12.748 -4.055 -10.531 1.00 92.06 89 ALA A N 1
ATOM 757 C CA . ALA A 1 89 ? 12.266 -2.695 -10.339 1.00 92.06 89 ALA A CA 1
ATOM 758 C C . ALA A 1 89 ? 11.567 -2.514 -8.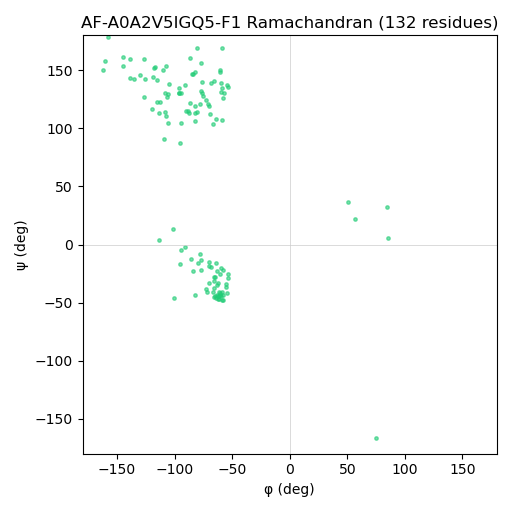980 1.00 92.06 89 ALA A C 1
ATOM 760 O O . ALA A 1 89 ? 11.604 -1.415 -8.425 1.00 92.06 89 ALA A O 1
ATOM 761 N N . ALA A 1 90 ? 10.980 -3.580 -8.428 1.00 93.44 90 ALA A N 1
ATOM 762 C CA . ALA A 1 90 ? 10.355 -3.555 -7.113 1.00 93.44 90 ALA A CA 1
ATOM 763 C C . ALA A 1 90 ? 11.364 -3.395 -5.967 1.00 93.44 90 ALA A C 1
ATOM 765 O O . ALA A 1 90 ? 10.969 -2.942 -4.892 1.00 93.44 90 ALA A O 1
ATOM 766 N N . ASP A 1 91 ? 12.652 -3.688 -6.178 1.00 93.81 91 ASP A N 1
ATOM 767 C CA . ASP A 1 91 ? 13.712 -3.450 -5.184 1.00 93.81 91 ASP A CA 1
ATOM 768 C C . ASP A 1 91 ? 13.906 -1.960 -4.877 1.00 93.81 91 ASP A C 1
ATOM 770 O O . ASP A 1 91 ? 14.465 -1.599 -3.842 1.00 93.81 91 ASP A O 1
ATOM 774 N N . PHE A 1 92 ? 13.372 -1.069 -5.721 1.00 90.62 9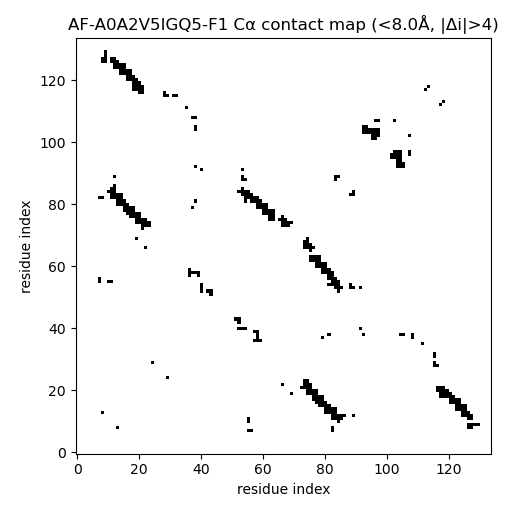2 PHE A N 1
ATOM 775 C CA . PHE A 1 92 ? 13.338 0.369 -5.455 1.00 90.62 92 PHE A CA 1
ATOM 776 C C . PHE A 1 92 ? 12.700 0.716 -4.100 1.00 90.62 92 PHE A C 1
ATOM 778 O O . PHE A 1 92 ? 13.032 1.748 -3.519 1.00 90.62 92 PHE A O 1
ATOM 785 N N . ARG A 1 93 ? 11.819 -0.142 -3.569 1.00 91.94 93 ARG A N 1
ATOM 786 C CA . ARG A 1 93 ? 11.205 0.031 -2.243 1.00 91.94 93 ARG A CA 1
ATOM 787 C C . ARG A 1 93 ? 12.210 -0.003 -1.086 1.00 91.94 93 ARG A C 1
ATOM 789 O O . ARG A 1 93 ? 11.942 0.571 -0.038 1.00 91.94 93 ARG A O 1
ATOM 796 N N . PHE A 1 94 ? 13.374 -0.615 -1.287 1.00 91.62 94 PHE A N 1
ATOM 797 C CA . PHE A 1 94 ? 14.439 -0.679 -0.286 1.00 91.62 94 PHE A CA 1
ATOM 798 C C . PHE A 1 94 ? 15.435 0.480 -0.388 1.00 91.62 94 PHE A C 1
ATOM 800 O O . PHE A 1 94 ? 16.352 0.579 0.423 1.00 91.62 94 PHE A O 1
ATOM 807 N N . LEU A 1 95 ? 15.267 1.376 -1.365 1.00 90.00 95 LEU A N 1
ATOM 808 C CA . LEU A 1 95 ? 16.098 2.567 -1.470 1.00 90.00 95 LEU A CA 1
ATOM 809 C C . LEU A 1 95 ? 15.789 3.525 -0.311 1.00 90.00 95 LEU A C 1
ATOM 811 O O . LEU A 1 95 ? 14.624 3.720 0.039 1.00 90.00 95 LEU A O 1
ATOM 815 N N . ILE A 1 96 ? 16.837 4.128 0.254 1.00 88.06 96 ILE A N 1
ATOM 816 C CA . ILE A 1 96 ? 16.728 5.111 1.338 1.00 88.06 96 ILE A CA 1
ATOM 817 C C . ILE A 1 96 ? 15.852 6.278 0.875 1.00 88.06 96 ILE A C 1
ATOM 819 O O . ILE A 1 96 ? 16.100 6.881 -0.170 1.00 88.06 96 ILE A O 1
ATOM 823 N N . ASP A 1 97 ? 14.817 6.575 1.652 1.00 83.19 97 ASP A N 1
ATOM 824 C CA . ASP A 1 97 ? 13.904 7.692 1.413 1.00 83.19 97 ASP A CA 1
ATOM 825 C C . ASP A 1 97 ? 14.252 8.880 2.304 1.00 83.19 97 ASP A C 1
ATOM 827 O O . ASP A 1 97 ? 14.362 10.013 1.837 1.00 83.19 97 ASP A O 1
ATOM 831 N N . ASN A 1 98 ? 14.491 8.598 3.585 1.00 79.50 98 ASN A N 1
ATOM 832 C CA . ASN A 1 98 ? 14.849 9.595 4.573 1.00 79.50 98 ASN A CA 1
ATOM 833 C C . ASN A 1 98 ? 16.338 9.474 4.905 1.00 79.50 98 ASN A C 1
ATOM 835 O O . ASN A 1 98 ? 16.760 8.580 5.632 1.00 79.50 98 ASN A O 1
ATOM 839 N N . PHE A 1 99 ? 17.146 10.398 4.384 1.00 78.94 99 PHE A N 1
ATOM 840 C CA . PHE A 1 99 ? 18.593 10.425 4.623 1.00 78.94 99 PHE A CA 1
ATOM 841 C C . PHE A 1 99 ? 18.975 10.821 6.056 1.00 78.94 99 PHE A C 1
ATOM 843 O O . PHE A 1 99 ? 20.117 10.618 6.455 1.00 78.94 99 PHE A O 1
ATOM 850 N N . THR A 1 100 ? 18.047 11.386 6.832 1.00 81.88 100 THR A N 1
ATOM 851 C CA . THR A 1 100 ? 18.286 11.754 8.233 1.00 81.88 100 THR A CA 1
ATOM 852 C C . THR A 1 100 ? 18.119 10.552 9.157 1.00 81.88 100 THR A C 1
ATOM 854 O O . THR A 1 100 ? 18.944 10.348 10.042 1.00 81.88 100 THR A O 1
ATOM 857 N N . THR A 1 101 ? 17.078 9.744 8.946 1.00 83.31 101 THR A N 1
ATOM 858 C CA . THR A 1 101 ? 16.807 8.531 9.741 1.00 83.31 101 THR A CA 1
ATOM 859 C C . THR A 1 101 ? 17.373 7.260 9.106 1.00 83.31 101 THR A C 1
ATOM 861 O O . THR A 1 101 ? 17.308 6.198 9.715 1.00 83.31 101 THR A O 1
ATOM 864 N N . TYR A 1 102 ? 17.936 7.365 7.895 1.00 85.12 102 TYR A N 1
ATOM 865 C CA . TYR A 1 102 ? 18.386 6.253 7.048 1.00 85.12 102 TYR A CA 1
ATOM 866 C C . TYR A 1 102 ? 17.293 5.225 6.729 1.00 85.12 102 TYR A C 1
ATOM 868 O O . TYR A 1 102 ? 17.597 4.093 6.357 1.00 85.12 102 TYR A O 1
ATOM 876 N N . GLN A 1 103 ? 16.025 5.629 6.827 1.00 88.81 103 GLN A N 1
ATOM 877 C CA . GLN A 1 103 ? 14.899 4.741 6.576 1.00 88.81 103 GLN A CA 1
ATOM 878 C C . GLN A 1 103 ? 14.682 4.506 5.084 1.00 88.81 103 GLN A C 1
ATOM 880 O O . GLN A 1 103 ? 14.744 5.433 4.262 1.00 88.81 103 GLN A O 1
ATOM 885 N N . ASN A 1 104 ? 14.372 3.262 4.735 1.00 92.06 104 ASN A N 1
ATOM 886 C CA . ASN A 1 104 ? 13.918 2.909 3.396 1.00 92.06 104 ASN A CA 1
ATOM 887 C C . ASN A 1 104 ? 12.423 3.226 3.201 1.00 92.06 104 ASN A C 1
ATOM 889 O O . ASN A 1 104 ? 11.690 3.539 4.139 1.00 92.06 104 ASN A O 1
ATOM 893 N N . LYS A 1 105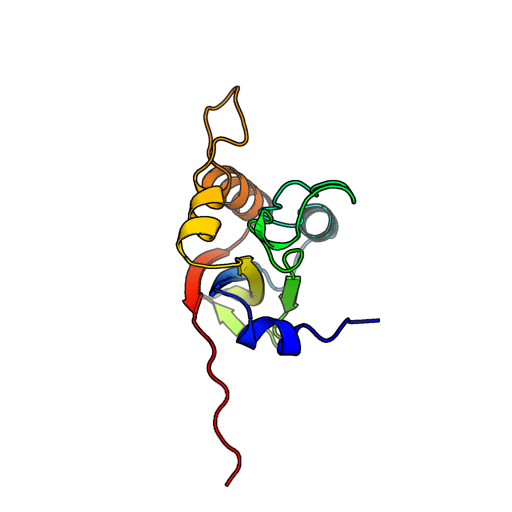 ? 11.945 3.154 1.955 1.00 91.81 105 LYS A N 1
ATOM 894 C CA . LYS A 1 105 ? 10.562 3.536 1.613 1.00 91.81 105 LYS A CA 1
ATOM 895 C C . LYS A 1 105 ? 9.504 2.631 2.249 1.00 91.81 105 LYS A C 1
ATOM 897 O O . LYS A 1 105 ? 8.384 3.090 2.460 1.00 91.81 105 LYS A O 1
ATOM 902 N N . VAL A 1 106 ? 9.827 1.365 2.530 1.00 92.69 106 VAL A N 1
ATOM 903 C CA . VAL A 1 106 ? 8.911 0.443 3.224 1.00 92.69 106 VAL A CA 1
ATOM 904 C C . VAL A 1 106 ? 8.775 0.833 4.692 1.00 92.69 106 VAL A C 1
ATOM 906 O O . VAL A 1 106 ? 7.663 0.844 5.206 1.00 92.69 106 VAL A O 1
ATOM 909 N N . GLU A 1 107 ? 9.870 1.215 5.345 1.00 93.12 107 GLU A N 1
ATOM 910 C CA . GLU A 1 107 ? 9.854 1.698 6.732 1.00 93.12 107 GLU A CA 1
ATOM 911 C C . GLU A 1 107 ? 9.053 2.995 6.859 1.00 93.12 107 GLU A C 1
ATOM 913 O O . GLU A 1 107 ? 8.156 3.072 7.691 1.00 93.12 107 GLU A O 1
ATOM 918 N N . VAL A 1 108 ? 9.270 3.961 5.960 1.00 91.69 108 VAL A N 1
ATOM 919 C CA . VAL A 1 108 ? 8.463 5.195 5.921 1.00 91.69 108 VAL A CA 1
ATOM 920 C C . VAL A 1 108 ? 6.975 4.885 5.715 1.00 91.69 108 VAL A C 1
ATOM 922 O O . VAL A 1 108 ? 6.118 5.497 6.348 1.00 91.69 108 VAL A O 1
ATOM 925 N N . LEU A 1 109 ? 6.642 3.926 4.845 1.00 92.56 109 LEU A N 1
ATOM 926 C CA . LEU A 1 109 ? 5.259 3.481 4.662 1.00 92.56 109 LEU A CA 1
ATOM 927 C C . LEU A 1 109 ? 4.700 2.849 5.943 1.00 92.56 109 LEU A C 1
ATOM 929 O O . LEU A 1 109 ? 3.567 3.153 6.310 1.00 92.56 109 LEU A O 1
ATOM 933 N N . SER A 1 110 ? 5.479 2.005 6.620 1.00 93.50 110 SER A N 1
ATOM 934 C CA . SER A 1 110 ? 5.091 1.374 7.883 1.00 93.50 110 SER A CA 1
ATOM 935 C C . SER A 1 110 ? 4.784 2.415 8.957 1.00 93.50 110 SER A C 1
ATOM 937 O O . SER A 1 110 ? 3.726 2.339 9.577 1.00 93.50 110 SER A O 1
ATOM 939 N N . ASP A 1 111 ? 5.655 3.410 9.130 1.00 92.44 111 ASP A N 1
ATOM 940 C CA . ASP A 1 111 ? 5.469 4.489 10.105 1.00 92.44 111 ASP A CA 1
ATOM 941 C C . ASP A 1 111 ? 4.176 5.263 9.826 1.00 92.44 111 ASP A C 1
ATOM 943 O O . ASP A 1 111 ? 3.366 5.480 10.724 1.00 92.44 111 ASP A O 1
ATOM 947 N N . VAL A 1 112 ? 3.913 5.590 8.556 1.00 92.06 112 VAL A N 1
ATOM 948 C CA . VAL A 1 112 ? 2.665 6.255 8.156 1.00 92.06 112 VAL A CA 1
ATOM 949 C C . VAL A 1 112 ? 1.436 5.397 8.472 1.00 92.06 112 VAL A C 1
ATOM 951 O O . VAL A 1 112 ? 0.421 5.927 8.923 1.00 92.06 112 VAL A O 1
ATOM 954 N N . LEU A 1 113 ? 1.493 4.081 8.244 1.00 94.44 113 LEU A N 1
ATOM 955 C CA . LEU A 1 113 ? 0.379 3.184 8.560 1.00 94.44 113 LEU A CA 1
ATOM 956 C C . LEU A 1 113 ? 0.133 3.087 10.070 1.00 94.44 113 LEU A C 1
ATOM 958 O O . LEU A 1 113 ? -1.024 3.127 10.491 1.00 94.44 113 LEU A O 1
ATOM 962 N N . VAL A 1 114 ? 1.195 3.016 10.875 1.00 93.38 114 VAL A N 1
ATOM 963 C CA . VAL A 1 114 ? 1.106 3.039 12.344 1.00 93.38 114 VAL A CA 1
ATOM 964 C C . VAL A 1 114 ? 0.493 4.353 12.825 1.00 93.38 114 VAL A C 1
ATOM 966 O O . VAL A 1 114 ? -0.466 4.328 13.594 1.00 93.38 114 VAL A O 1
ATOM 969 N N . ASP A 1 115 ? 0.960 5.490 12.309 1.00 91.50 115 ASP A N 1
ATOM 970 C CA . ASP A 1 115 ? 0.456 6.823 12.661 1.00 91.50 115 ASP A CA 1
ATOM 971 C C . ASP A 1 115 ? -1.022 7.024 12.298 1.00 91.50 115 ASP A C 1
ATOM 973 O O . ASP A 1 115 ? -1.751 7.753 12.974 1.00 91.50 115 ASP A O 1
ATOM 977 N N . ILE A 1 116 ? -1.484 6.395 11.216 1.00 92.56 116 ILE A N 1
ATOM 978 C CA . ILE A 1 116 ? -2.892 6.424 10.797 1.00 92.56 116 ILE A CA 1
ATOM 979 C C . ILE A 1 116 ? -3.748 5.480 11.660 1.00 92.56 116 ILE A C 1
ATOM 981 O O . ILE A 1 116 ? -4.973 5.600 11.665 1.00 92.56 116 ILE A O 1
ATOM 985 N N . GLY A 1 117 ? -3.130 4.596 12.446 1.00 92.69 117 GLY A N 1
ATOM 986 C CA . GLY A 1 117 ? -3.812 3.632 13.303 1.00 92.69 117 GLY A CA 1
ATOM 987 C C . GLY A 1 117 ? -4.205 2.352 12.570 1.00 92.69 117 GLY A C 1
ATOM 988 O O . GLY A 1 117 ? -5.237 1.766 12.891 1.00 92.69 117 GLY A O 1
ATOM 989 N N . ALA A 1 118 ? -3.423 1.926 11.572 1.00 95.12 118 ALA A N 1
ATOM 990 C CA . ALA A 1 118 ? -3.600 0.616 10.957 1.00 95.12 118 ALA A CA 1
ATOM 991 C C . ALA A 1 118 ? -3.500 -0.486 12.019 1.00 95.12 118 ALA A C 1
ATOM 993 O O . ALA A 1 118 ? -2.563 -0.528 12.814 1.00 95.12 118 ALA A O 1
ATOM 994 N N . LEU A 1 119 ? -4.481 -1.384 12.015 1.00 95.19 119 LEU A N 1
ATOM 995 C CA . LEU A 1 119 ? -4.554 -2.510 12.942 1.00 95.19 119 LEU A CA 1
ATOM 996 C C . LEU A 1 119 ? -3.517 -3.573 12.586 1.00 95.19 119 LEU A C 1
ATOM 998 O O . LEU A 1 119 ? -2.928 -4.209 13.457 1.00 95.19 119 LEU A O 1
ATOM 1002 N N . GLU A 1 120 ? -3.324 -3.778 11.287 1.00 95.00 120 GLU A N 1
ATOM 1003 C CA . GLU A 1 120 ? -2.376 -4.726 10.729 1.00 95.00 120 GLU A CA 1
ATOM 1004 C C . GLU A 1 120 ? -2.111 -4.374 9.271 1.00 95.00 120 GLU A C 1
ATOM 1006 O O . GLU A 1 120 ? -2.990 -3.864 8.569 1.00 95.00 120 GLU A O 1
ATOM 1011 N N . TRP A 1 121 ? -0.910 -4.686 8.796 1.00 95.62 121 TRP A N 1
ATOM 1012 C CA . TRP A 1 121 ? -0.647 -4.710 7.372 1.00 95.62 121 TRP A CA 1
ATOM 1013 C C . TRP A 1 121 ? 0.339 -5.816 7.005 1.00 95.62 121 TRP A C 1
ATOM 1015 O O . TRP A 1 121 ? 1.153 -6.243 7.822 1.00 95.62 121 TRP A O 1
ATOM 1025 N N . ARG A 1 122 ? 0.247 -6.283 5.762 1.00 95.06 122 ARG A N 1
ATOM 1026 C CA . ARG A 1 122 ? 1.200 -7.215 5.148 1.00 95.06 122 ARG A CA 1
ATOM 1027 C C . ARG A 1 122 ? 1.359 -6.894 3.673 1.00 95.06 122 ARG A C 1
ATOM 1029 O O . ARG A 1 122 ? 0.476 -6.258 3.095 1.00 95.06 122 ARG A O 1
ATOM 1036 N N . ASP A 1 123 ? 2.433 -7.357 3.054 1.00 94.38 123 ASP A N 1
ATOM 1037 C CA . ASP A 1 123 ? 2.624 -7.244 1.616 1.00 94.38 123 ASP A CA 1
ATOM 1038 C C . ASP A 1 123 ? 2.742 -8.605 0.931 1.00 94.38 123 ASP A C 1
ATOM 1040 O O . ASP A 1 123 ? 3.297 -9.554 1.472 1.00 94.38 123 ASP A O 1
ATOM 1044 N N . ASP A 1 124 ? 2.199 -8.683 -0.280 1.00 95.69 124 ASP A N 1
ATOM 1045 C CA . ASP A 1 124 ? 2.218 -9.879 -1.113 1.00 95.69 124 ASP A CA 1
ATOM 1046 C C . ASP A 1 124 ? 2.497 -9.491 -2.572 1.00 95.69 124 ASP A C 1
ATOM 1048 O O . ASP A 1 124 ? 2.009 -8.472 -3.073 1.00 95.69 124 ASP A O 1
ATOM 1052 N N . PHE A 1 125 ? 3.260 -10.327 -3.278 1.00 94.44 125 PHE A N 1
ATOM 1053 C CA . PHE A 1 125 ? 3.582 -10.134 -4.693 1.00 94.44 125 PHE A CA 1
ATOM 1054 C C . PHE A 1 125 ? 2.802 -11.085 -5.589 1.00 94.44 125 PHE A C 1
ATOM 1056 O O . PHE A 1 125 ? 2.715 -12.283 -5.331 1.00 94.44 125 PHE A O 1
ATOM 1063 N N . TYR A 1 126 ? 2.307 -10.558 -6.707 1.00 92.31 126 TYR A N 1
ATOM 1064 C CA . TYR A 1 126 ? 1.523 -11.307 -7.676 1.00 92.31 126 TYR A CA 1
ATOM 1065 C C . TYR A 1 126 ? 1.971 -11.026 -9.109 1.00 92.31 126 TYR A C 1
ATOM 1067 O O . TYR A 1 126 ? 2.280 -9.896 -9.504 1.00 92.31 126 TYR A O 1
ATOM 1075 N N . ARG A 1 127 ? 1.941 -12.084 -9.923 1.00 88.25 127 ARG A N 1
ATOM 1076 C CA . ARG A 1 127 ? 2.029 -12.011 -11.383 1.00 88.25 127 ARG A CA 1
ATOM 1077 C C . ARG A 1 127 ? 0.699 -12.446 -11.965 1.00 88.25 127 ARG A C 1
ATOM 1079 O O . ARG A 1 127 ? 0.231 -13.552 -11.710 1.00 88.25 127 ARG A O 1
ATOM 1086 N N . PHE A 1 128 ? 0.091 -11.565 -12.747 1.00 88.50 128 PHE A N 1
ATOM 1087 C CA . PHE A 1 128 ? -1.192 -11.838 -13.372 1.00 88.50 128 PHE A CA 1
ATOM 1088 C C . PHE A 1 128 ? -0.990 -12.340 -14.794 1.00 88.50 128 PHE A C 1
ATOM 1090 O O . PHE A 1 128 ? -0.311 -11.714 -15.608 1.00 88.50 128 PHE A O 1
ATOM 1097 N N . HIS A 1 129 ? -1.649 -13.449 -15.112 1.00 83.88 129 HIS A N 1
ATOM 1098 C CA . HIS A 1 129 ? -1.656 -14.026 -16.447 1.00 83.88 129 HIS A CA 1
ATOM 1099 C C . HIS A 1 129 ? -3.068 -13.969 -17.022 1.00 83.88 129 HIS A C 1
ATOM 1101 O O . HIS A 1 129 ? -4.059 -14.155 -16.316 1.00 83.88 129 HIS A O 1
ATOM 1107 N N . LYS A 1 130 ? -3.179 -13.683 -18.323 1.00 81.25 130 LYS A N 1
ATOM 1108 C CA . LYS A 1 130 ? -4.471 -13.747 -19.008 1.00 81.25 130 LYS A CA 1
ATOM 1109 C C . LYS A 1 130 ? -4.871 -15.218 -19.121 1.00 81.25 130 LYS A C 1
ATOM 1111 O O . LYS A 1 130 ? -4.178 -15.979 -19.789 1.00 81.25 130 LYS A O 1
ATOM 1116 N N . VAL A 1 131 ? -6.002 -15.581 -18.532 1.00 83.00 131 VAL A N 1
ATOM 1117 C CA . VAL A 1 131 ? -6.642 -16.871 -18.800 1.00 83.00 131 VAL A CA 1
ATOM 1118 C C . VAL A 1 131 ? -7.321 -16.781 -20.177 1.00 83.00 131 VAL A C 1
ATOM 1120 O O . VAL A 1 131 ? -8.024 -15.794 -20.427 1.00 83.00 131 VAL A O 1
ATOM 1123 N N . PRO A 1 132 ? -7.077 -17.719 -21.111 1.00 80.38 132 PRO A N 1
ATOM 1124 C CA . PRO A 1 132 ? -7.818 -17.777 -22.367 1.00 80.38 132 PRO A CA 1
ATOM 1125 C C . PRO A 1 132 ? -9.309 -17.964 -22.072 1.00 80.38 132 PRO A C 1
ATOM 1127 O O . PRO A 1 132 ? -9.667 -18.831 -21.278 1.00 80.38 132 PRO A O 1
ATOM 1130 N N . CYS A 1 133 ? -10.174 -17.162 -22.692 1.00 75.75 133 CYS A N 1
ATOM 1131 C CA . CYS A 1 133 ? -11.596 -17.491 -22.715 1.00 75.75 133 CYS A CA 1
ATOM 1132 C C . CYS A 1 133 ? -11.771 -18.663 -23.686 1.00 75.75 133 CYS A C 1
ATOM 1134 O O . CYS A 1 133 ? -11.301 -18.557 -24.823 1.00 75.75 133 CYS A O 1
ATOM 1136 N N . LEU A 1 134 ? -12.367 -19.757 -23.210 1.00 59.22 134 LEU A N 1
ATOM 1137 C CA . LEU A 1 134 ? -12.814 -20.876 -24.042 1.00 59.22 134 LEU A CA 1
ATOM 1138 C C . LEU A 1 134 ? -14.046 -20.471 -24.856 1.00 59.22 134 LEU A C 1
ATOM 1140 O O . LEU A 1 134 ? -14.871 -19.704 -24.308 1.00 59.22 134 LEU A O 1
#

Sequence (134 aa):
MEENWFPYLKRSFVQFYWVYLPAAMTLEQETRLSKFHGIKTPALGPSYPARQSHSTRTPDKIWATQTESWRGQEARLMLWAHFWRDEKAADFRFLIDNFTTYQNKVEVLSDVLVDIGALEWRDDFYRFHKVPCL

Organism: NCBI:txid1450541

Foldseek 3Di:
DPDPCVVLLQQFFKKKKKFKAAPDFDPVLVVLVVPDQADDDDDDPPPDDPVPTQFPDGKDWDWDPDWDQDPNGTITIIITMTGGNDPVSVCQQQDQDDPVVSDGRVVVVVVSSVVSPTPDIDMDIDRDDDDDDD

pLDDT: mean 88.4, std 8.76, range [41.09, 96.88]

Mean predicted aligned error: 5.47 Å